Protein AF-A0A382Y431-F1 (afdb_monomer)

Secondary structure (DSSP, 8-state):
---HHHHHHH-TT-----EE-S-HHHHHHHHHHHT--GGGEES-HHHHHHHH----

Sequence (56 aa):
MGDNLRMAFEHEDVEIVGLCDEQPERMQSAIENFAIPSDRVFSDYRECLQKTEPDI

Foldseek 3Di:
DDCPLVVQLPDPPHDLLADEDLDVVVCPVVCVVSVDDPVRYYPDPVVNCVVSVDPD

Nearest PDB structures (foldseek):
  5a02-assembly1_B  TM=6.613E-01  e=1.583E+00  Caulobacter vibrioides CB15
  3oir-assembly1_A  TM=6.257E-01  e=3.591E+00  Wolinella succinogenes
  1rye-assembly1_B  TM=5.841E-01  e=4.117E+00  Zymomonas mobilis
  4a61-assembly1_A-2  TM=4.268E-01  e=3.845E+00  Escherichia coli

InterPro domains:
  IPR036291 NAD(P)-binding domain superfamily [SSF51735] (5-56)

Solvent-accessible surface area (backbone atoms only — not comparable to full-atom values): 3595 Å² total; per-residue (Å²): 143,88,46,71,67,55,56,37,69,72,33,93,93,42,76,87,61,62,47,68,42,86,50,65,78,73,45,49,63,52,34,65,75,67,66,54,57,74,90,37,55,32,64,44,62,67,59,40,48,72,74,44,64,68,94,121

Radius of gyration: 10.89 Å; Cα contacts (8 Å, |Δi|>4): 54; chains: 1; bounding box: 24×23×23 Å

Mean predicted aligned error: 4.49 Å

Organism: NCBI:txid408172

pLDDT: mean 85.66, std 8.43, range [44.41, 91.19]

Structure (mmCIF, N/CA/C/O backbone):
data_AF-A0A382Y431-F1
#
_entry.id   AF-A0A382Y431-F1
#
loop_
_atom_site.group_PDB
_atom_site.id
_atom_site.type_symbol
_atom_site.label_atom_id
_atom_site.label_alt_id
_atom_site.label_comp_id
_atom_site.label_asym_id
_atom_site.label_entity_id
_atom_site.label_seq_id
_atom_site.pdbx_PDB_ins_code
_atom_site.Cartn_x
_atom_site.Cartn_y
_atom_site.Cartn_z
_atom_site.occupancy
_atom_site.B_iso_or_equiv
_atom_site.auth_seq_id
_atom_site.auth_comp_id
_atom_site.auth_asym_id
_atom_site.auth_atom_id
_atom_site.pdbx_PDB_model_num
ATOM 1 N N . MET A 1 1 ? 13.877 4.356 12.854 1.00 44.41 1 MET A N 1
ATOM 2 C CA . MET A 1 1 ? 13.405 3.036 12.381 1.00 44.41 1 MET A CA 1
ATOM 3 C C . MET A 1 1 ? 12.026 3.223 11.764 1.00 44.41 1 MET A C 1
ATOM 5 O O . MET A 1 1 ? 11.034 2.995 12.437 1.00 44.41 1 MET A O 1
ATOM 9 N N . GLY A 1 2 ? 11.956 3.742 10.539 1.00 49.41 2 GLY A N 1
ATOM 10 C CA . GLY A 1 2 ? 10.685 4.134 9.924 1.00 49.41 2 GLY A CA 1
ATOM 11 C C . GLY A 1 2 ? 10.857 4.441 8.447 1.00 49.41 2 GLY A C 1
ATOM 12 O O . GLY A 1 2 ? 10.618 5.571 8.049 1.00 49.41 2 GLY A O 1
ATOM 13 N N . ASP A 1 3 ? 11.350 3.469 7.674 1.00 69.50 3 ASP A N 1
ATOM 14 C CA . ASP A 1 3 ? 11.613 3.692 6.248 1.00 69.50 3 ASP A CA 1
ATOM 15 C C . ASP A 1 3 ? 11.241 2.544 5.318 1.00 69.50 3 ASP A C 1
ATOM 17 O O . ASP A 1 3 ? 11.557 2.610 4.141 1.00 69.50 3 ASP A O 1
ATOM 21 N N . ASN A 1 4 ? 10.512 1.526 5.779 1.00 78.19 4 ASN A N 1
ATOM 22 C CA . ASN A 1 4 ? 10.060 0.468 4.868 1.00 78.19 4 ASN A CA 1
ATOM 23 C C . ASN A 1 4 ? 9.140 1.034 3.777 1.00 78.19 4 ASN A C 1
ATOM 25 O O . ASN A 1 4 ? 9.279 0.669 2.619 1.00 78.19 4 ASN A O 1
ATOM 29 N N . LEU A 1 5 ? 8.275 1.992 4.130 1.00 80.25 5 LEU A N 1
ATOM 30 C CA . LEU A 1 5 ? 7.439 2.710 3.164 1.00 80.25 5 LEU A CA 1
ATOM 31 C C . LEU A 1 5 ? 8.262 3.582 2.207 1.00 80.25 5 LEU A C 1
ATOM 33 O O . LEU A 1 5 ? 7.958 3.624 1.024 1.00 80.25 5 LEU A O 1
ATOM 37 N N . ARG A 1 6 ? 9.323 4.245 2.686 1.00 82.81 6 ARG A N 1
ATOM 38 C CA . ARG A 1 6 ? 10.178 5.070 1.818 1.00 82.81 6 ARG A CA 1
ATOM 39 C C . ARG A 1 6 ? 11.020 4.216 0.879 1.00 82.81 6 ARG A C 1
ATOM 41 O O . ARG A 1 6 ? 11.079 4.517 -0.300 1.00 82.81 6 ARG A O 1
ATOM 48 N N . MET A 1 7 ? 11.588 3.122 1.382 1.00 83.56 7 MET A N 1
ATOM 49 C CA . MET A 1 7 ? 12.307 2.141 0.570 1.00 83.56 7 MET A CA 1
ATOM 50 C C . MET A 1 7 ? 11.394 1.506 -0.484 1.00 83.56 7 MET A C 1
ATOM 52 O O . MET A 1 7 ? 11.821 1.344 -1.617 1.00 83.56 7 MET A O 1
ATOM 56 N N . ALA A 1 8 ? 10.143 1.190 -0.131 1.00 85.44 8 ALA A N 1
ATOM 57 C CA . ALA A 1 8 ? 9.145 0.707 -1.084 1.00 85.44 8 ALA A CA 1
ATOM 58 C C . ALA A 1 8 ? 8.818 1.765 -2.148 1.00 85.44 8 ALA A C 1
ATOM 60 O O . ALA A 1 8 ? 8.787 1.450 -3.326 1.00 85.44 8 ALA A O 1
ATOM 61 N N . PHE A 1 9 ? 8.630 3.023 -1.748 1.00 85.19 9 PHE A N 1
ATOM 62 C CA . PHE A 1 9 ? 8.326 4.113 -2.676 1.00 85.19 9 PHE A CA 1
ATOM 63 C C . PHE A 1 9 ? 9.482 4.450 -3.633 1.00 85.19 9 PHE A C 1
ATOM 65 O O . PHE A 1 9 ? 9.248 4.863 -4.764 1.00 85.19 9 PHE A O 1
ATOM 72 N 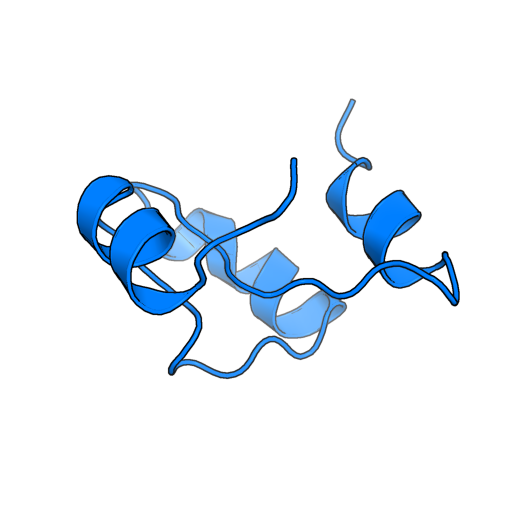N . GLU A 1 10 ? 10.730 4.307 -3.186 1.00 85.50 10 GLU A N 1
ATOM 73 C CA . GLU A 1 10 ? 11.922 4.583 -3.999 1.00 85.50 10 GLU A CA 1
ATOM 74 C C . GLU A 1 10 ? 12.286 3.436 -4.958 1.00 85.50 10 GLU A C 1
ATOM 76 O O . GLU A 1 10 ? 13.104 3.634 -5.856 1.00 85.50 10 GLU A O 1
ATOM 81 N N . HIS A 1 11 ? 11.716 2.243 -4.776 1.00 87.12 11 HIS A N 1
ATOM 82 C CA . HIS A 1 11 ? 12.055 1.068 -5.571 1.00 87.12 11 HIS A C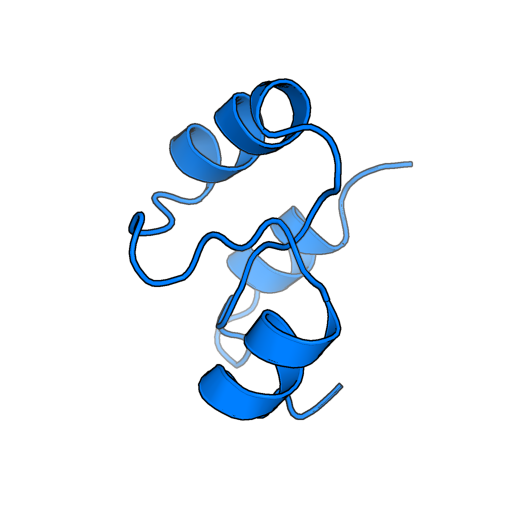A 1
ATOM 83 C C . HIS A 1 11 ? 11.116 0.931 -6.776 1.00 87.12 11 HIS A C 1
ATOM 85 O O . HIS A 1 11 ? 9.910 0.794 -6.614 1.00 87.12 11 HIS A O 1
ATOM 91 N N . GLU A 1 12 ? 11.667 0.905 -7.994 1.00 84.81 12 GLU A N 1
ATOM 92 C CA . GLU A 1 12 ? 10.879 0.906 -9.243 1.00 84.81 12 GLU A CA 1
ATOM 93 C C . GLU A 1 12 ? 9.955 -0.317 -9.390 1.00 84.81 12 GLU A C 1
ATOM 95 O O . GLU A 1 12 ? 8.882 -0.2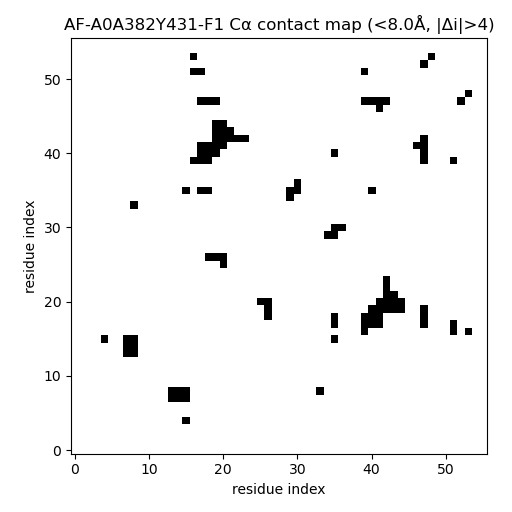11 -9.976 1.00 84.81 12 GLU A O 1
ATOM 100 N N . ASP A 1 13 ? 10.350 -1.461 -8.823 1.00 88.12 13 ASP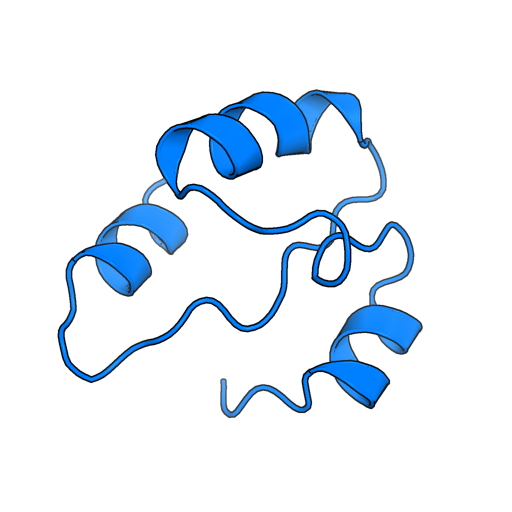 A N 1
ATOM 101 C CA . ASP A 1 13 ? 9.553 -2.698 -8.837 1.00 88.12 13 ASP A CA 1
ATOM 102 C C . ASP A 1 13 ? 8.552 -2.829 -7.670 1.00 88.12 13 ASP A C 1
ATOM 104 O O . ASP A 1 13 ? 7.955 -3.892 -7.498 1.00 88.12 13 ASP A O 1
ATOM 108 N N . VAL A 1 14 ? 8.392 -1.805 -6.822 1.00 88.06 14 VAL A N 1
ATOM 109 C CA . VAL A 1 14 ? 7.505 -1.866 -5.651 1.00 88.06 14 VAL A CA 1
ATOM 110 C C . VAL A 1 14 ? 6.459 -0.758 -5.717 1.00 88.06 14 VAL A C 1
ATOM 112 O O . VAL A 1 14 ? 6.768 0.416 -5.887 1.00 88.06 14 VAL A O 1
ATOM 115 N N . GLU A 1 15 ? 5.195 -1.133 -5.527 1.00 87.50 15 GLU A N 1
ATOM 116 C CA . GLU A 1 15 ? 4.078 -0.196 -5.424 1.00 87.50 15 GLU A CA 1
ATOM 117 C C . GLU A 1 15 ? 3.438 -0.286 -4.036 1.00 87.50 15 GLU A C 1
ATOM 119 O O . GLU A 1 15 ? 3.165 -1.370 -3.516 1.00 87.50 15 GLU A O 1
ATOM 124 N N . ILE A 1 16 ? 3.140 0.868 -3.434 1.00 88.38 16 ILE A N 1
ATOM 125 C CA . ILE A 1 16 ? 2.332 0.917 -2.214 1.00 88.38 16 ILE A CA 1
ATOM 126 C C . ILE A 1 16 ? 0.860 0.741 -2.605 1.00 88.38 16 ILE A C 1
ATOM 128 O O . ILE A 1 16 ? 0.176 1.681 -3.025 1.00 88.38 16 ILE A O 1
ATOM 132 N N . VAL A 1 17 ? 0.370 -0.487 -2.456 1.00 90.44 17 VAL A N 1
ATOM 133 C CA . VAL A 1 17 ? -1.015 -0.855 -2.789 1.00 90.44 17 VAL A CA 1
ATOM 134 C C . VAL A 1 17 ? -2.021 -0.474 -1.700 1.00 90.44 17 VAL A C 1
ATOM 136 O O . VAL A 1 17 ? -3.201 -0.305 -1.994 1.00 90.44 17 VAL A O 1
ATOM 139 N N . GLY A 1 18 ? -1.570 -0.286 -0.457 1.00 90.12 18 GLY A N 1
ATOM 140 C CA . GLY A 1 18 ? -2.437 0.043 0.671 1.00 90.12 18 GLY A CA 1
ATOM 141 C C . GLY A 1 18 ? -1.684 0.570 1.886 1.00 90.12 18 GLY A C 1
ATOM 142 O O . GLY A 1 18 ? -0.531 0.212 2.126 1.00 90.12 18 GLY A O 1
ATOM 143 N N . LEU A 1 19 ? -2.357 1.412 2.666 1.00 89.88 19 LEU A N 1
ATOM 144 C CA . LEU A 1 19 ? -1.908 1.880 3.971 1.00 89.88 19 LEU A CA 1
ATOM 145 C C . LEU A 1 19 ? -2.986 1.563 5.006 1.00 89.88 19 LEU A C 1
ATOM 147 O O . LEU A 1 19 ? -4.135 1.974 4.849 1.00 89.88 19 LEU A O 1
ATOM 151 N N . CYS A 1 20 ? -2.611 0.847 6.064 1.00 90.69 20 CYS A N 1
ATOM 152 C CA . CYS A 1 20 ? -3.522 0.492 7.141 1.00 90.69 20 CYS A CA 1
ATOM 153 C C . CYS A 1 20 ? -2.931 0.833 8.508 1.00 90.69 20 CYS A C 1
ATOM 155 O O . CYS A 1 20 ? -1.836 0.383 8.840 1.00 90.69 20 CYS A O 1
ATOM 157 N N . ASP A 1 21 ? -3.687 1.568 9.320 1.00 90.00 21 ASP A N 1
ATOM 158 C CA . ASP A 1 21 ? -3.379 1.837 10.727 1.00 90.00 21 ASP A CA 1
ATOM 159 C C . ASP A 1 21 ? -4.692 2.048 11.494 1.00 90.00 21 ASP A C 1
ATOM 161 O O . ASP A 1 21 ? -5.648 2.626 10.973 1.00 90.00 21 ASP A O 1
ATOM 165 N N . GLU A 1 22 ? -4.739 1.612 12.752 1.00 88.00 22 GLU A N 1
ATOM 166 C CA . GLU A 1 22 ? -5.894 1.832 13.632 1.00 88.00 22 GLU A CA 1
ATOM 167 C C . GLU A 1 22 ? -6.113 3.328 13.932 1.00 88.00 22 GLU A C 1
ATOM 169 O O . GLU A 1 22 ? -7.213 3.737 14.309 1.00 88.00 22 GLU A O 1
ATOM 174 N N . GLN A 1 23 ? -5.071 4.153 13.774 1.00 87.69 23 GLN A N 1
ATOM 175 C CA . GLN A 1 23 ? -5.071 5.590 14.033 1.00 87.69 23 GLN A CA 1
ATOM 176 C C . GLN A 1 23 ? -4.865 6.388 12.732 1.00 87.69 23 GLN A C 1
ATOM 178 O O . GLN A 1 23 ? -3.726 6.585 12.294 1.00 87.69 23 GLN A O 1
ATOM 183 N N . PRO A 1 24 ? -5.939 6.955 12.147 1.00 83.56 24 PRO A N 1
ATOM 184 C CA . PRO A 1 24 ? -5.870 7.726 10.902 1.00 83.56 24 PRO A CA 1
ATOM 185 C C . PRO A 1 24 ? -4.905 8.914 10.946 1.00 83.56 24 PRO A C 1
ATOM 187 O O . PRO A 1 24 ? -4.262 9.238 9.950 1.00 83.56 24 PRO A O 1
ATOM 190 N N . GLU A 1 25 ? -4.755 9.540 12.114 1.00 86.88 25 GLU A N 1
ATOM 191 C CA . GLU A 1 25 ? -3.860 10.684 12.322 1.00 86.88 25 GLU A CA 1
ATOM 192 C C . GLU A 1 25 ? -2.389 10.327 12.053 1.00 86.88 25 GLU A C 1
ATOM 194 O O . GLU A 1 25 ? -1.631 11.148 11.541 1.00 86.88 25 GLU A O 1
ATOM 199 N N . ARG A 1 26 ? -1.980 9.080 12.333 1.00 85.38 26 ARG A N 1
ATOM 200 C CA . ARG A 1 26 ? -0.604 8.610 12.096 1.00 85.38 26 ARG A CA 1
ATOM 201 C C . ARG A 1 26 ? -0.330 8.360 10.615 1.00 85.38 26 ARG A C 1
ATOM 203 O O . ARG A 1 26 ? 0.810 8.486 10.173 1.00 85.38 26 ARG A O 1
ATOM 210 N N . MET A 1 27 ? -1.372 8.040 9.849 1.00 87.94 27 MET A N 1
ATOM 211 C CA . MET A 1 27 ? -1.288 7.815 8.406 1.00 87.94 27 MET A CA 1
ATOM 212 C C . MET A 1 27 ? -1.181 9.114 7.613 1.00 87.94 27 MET A C 1
ATOM 214 O O . MET A 1 27 ? -0.650 9.098 6.508 1.00 87.94 27 MET A O 1
ATOM 218 N N . GLN A 1 28 ? -1.635 10.239 8.169 1.00 87.88 28 GLN A N 1
ATOM 219 C CA . GLN A 1 28 ? -1.740 11.510 7.452 1.00 87.88 28 GLN A CA 1
ATOM 220 C C . GLN A 1 28 ? -0.399 11.965 6.861 1.00 87.88 28 GLN A C 1
ATOM 222 O O . GLN A 1 28 ? -0.324 12.297 5.682 1.00 87.88 28 GLN A O 1
ATOM 227 N N . SER A 1 29 ? 0.690 11.848 7.627 1.00 87.88 29 SER A N 1
ATOM 228 C CA . SER A 1 29 ? 2.030 12.155 7.121 1.00 87.88 29 SER A CA 1
ATOM 229 C C . SER A 1 29 ? 2.484 11.204 6.006 1.00 87.88 29 SER A C 1
ATOM 231 O O . SER A 1 29 ? 3.176 11.630 5.091 1.00 87.88 29 SER A O 1
ATOM 233 N N . ALA A 1 30 ? 2.130 9.918 6.057 1.00 87.38 30 ALA A N 1
ATOM 234 C CA . ALA A 1 30 ? 2.482 8.962 5.003 1.00 87.38 30 ALA A CA 1
ATOM 235 C C . ALA A 1 30 ? 1.657 9.202 3.727 1.00 87.38 30 ALA A C 1
ATOM 237 O O . ALA A 1 30 ? 2.206 9.185 2.631 1.00 87.38 30 ALA A O 1
ATOM 238 N N . ILE A 1 31 ? 0.367 9.501 3.875 1.00 88.88 31 ILE A N 1
ATOM 239 C CA . ILE A 1 31 ? -0.532 9.868 2.775 1.00 88.88 31 ILE A CA 1
ATOM 240 C C . ILE A 1 31 ? 0.015 11.081 2.021 1.00 88.88 31 ILE A C 1
ATOM 242 O O . ILE A 1 31 ? 0.099 11.047 0.798 1.00 88.88 31 ILE A O 1
ATOM 246 N N . GLU A 1 32 ? 0.436 12.121 2.744 1.00 88.44 32 GLU A N 1
ATOM 247 C CA . GLU A 1 32 ? 1.009 13.328 2.143 1.00 88.44 32 GLU A CA 1
ATOM 248 C C . GLU A 1 32 ? 2.371 13.065 1.488 1.00 88.44 32 GLU A C 1
ATOM 250 O O . GLU A 1 32 ? 2.601 13.498 0.361 1.00 88.44 32 GLU A O 1
ATOM 255 N N . ASN A 1 33 ? 3.264 12.330 2.159 1.00 87.88 33 ASN A N 1
ATOM 256 C CA . ASN A 1 33 ? 4.615 12.073 1.652 1.00 87.88 33 ASN A CA 1
ATOM 257 C C 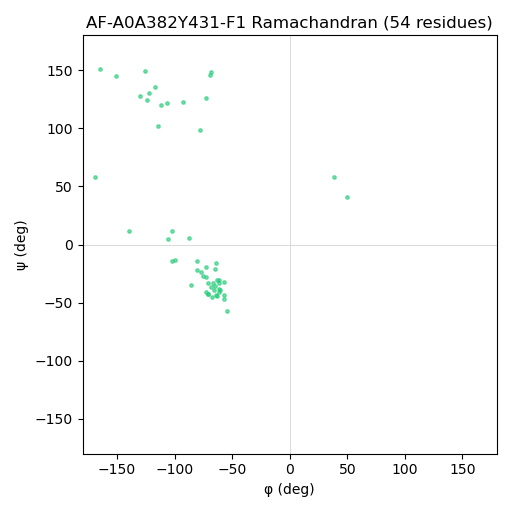. ASN A 1 33 ? 4.639 11.162 0.418 1.00 87.88 33 ASN A C 1
ATOM 259 O O . ASN A 1 33 ? 5.468 11.359 -0.466 1.00 87.88 33 ASN A O 1
ATOM 263 N N . PHE A 1 34 ? 3.756 10.164 0.369 1.00 85.50 34 PHE A N 1
ATOM 264 C CA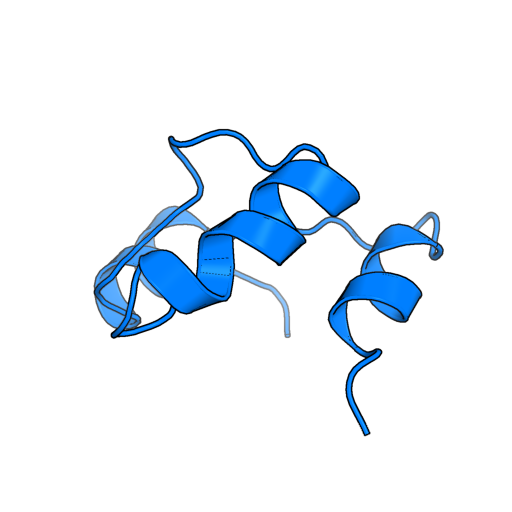 . PHE A 1 34 ? 3.724 9.150 -0.690 1.00 85.50 34 PHE A CA 1
ATOM 265 C C . PHE A 1 34 ? 2.562 9.351 -1.671 1.00 85.50 34 PHE A C 1
ATOM 267 O O . PHE A 1 34 ? 2.358 8.521 -2.552 1.00 85.50 34 PHE A O 1
ATOM 274 N N . ALA A 1 35 ? 1.798 10.441 -1.518 1.00 87.12 35 ALA A N 1
ATOM 275 C CA . ALA A 1 35 ? 0.621 10.767 -2.323 1.00 87.12 35 ALA A CA 1
ATOM 276 C C . ALA A 1 35 ? -0.380 9.597 -2.443 1.00 87.12 35 ALA A C 1
ATOM 278 O O . ALA A 1 35 ? -0.930 9.341 -3.516 1.00 87.12 35 ALA A O 1
ATOM 279 N N . ILE A 1 36 ? -0.611 8.874 -1.339 1.00 86.81 36 ILE A N 1
ATOM 280 C CA . ILE A 1 36 ? -1.480 7.688 -1.330 1.00 86.81 36 ILE A CA 1
ATOM 281 C C . ILE A 1 36 ? -2.941 8.142 -1.443 1.00 86.81 36 ILE A C 1
ATOM 283 O O . ILE A 1 36 ? -3.392 8.956 -0.633 1.00 86.81 36 ILE A O 1
ATOM 287 N N . PRO A 1 37 ? -3.711 7.633 -2.416 1.00 87.94 37 PRO A N 1
ATOM 288 C CA . PRO A 1 37 ? -5.112 7.995 -2.551 1.00 87.94 37 PRO A CA 1
ATOM 289 C C . PRO A 1 37 ? -5.934 7.436 -1.385 1.00 87.94 37 PRO A C 1
ATOM 291 O O . PRO A 1 37 ? -5.659 6.363 -0.851 1.00 87.94 37 PRO A O 1
ATOM 294 N N . SER A 1 38 ? -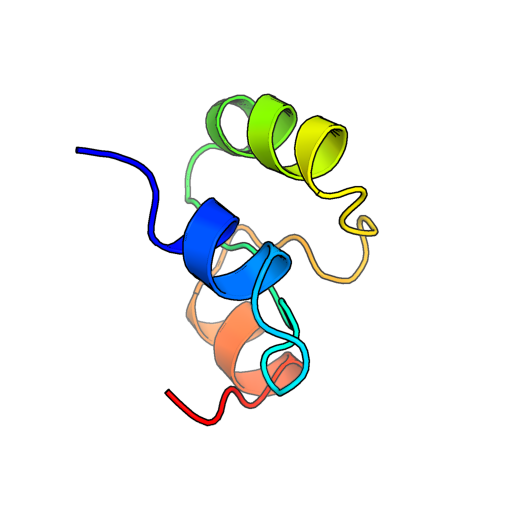6.990 8.155 -1.005 1.00 85.56 38 SER A N 1
ATOM 295 C CA . SER A 1 38 ? -7.851 7.778 0.120 1.00 85.56 38 SER A CA 1
ATOM 296 C C . SER A 1 38 ? -8.613 6.464 -0.085 1.00 85.56 38 SER A C 1
ATOM 298 O O . SER A 1 38 ? -9.094 5.906 0.895 1.00 85.56 38 SER A O 1
ATOM 300 N N . ASP A 1 39 ? -8.712 5.945 -1.314 1.00 87.81 39 ASP A N 1
ATOM 301 C CA . ASP A 1 39 ? -9.304 4.626 -1.578 1.00 87.81 39 ASP A CA 1
ATOM 302 C C . ASP A 1 39 ? -8.401 3.462 -1.137 1.00 87.81 39 ASP A C 1
AT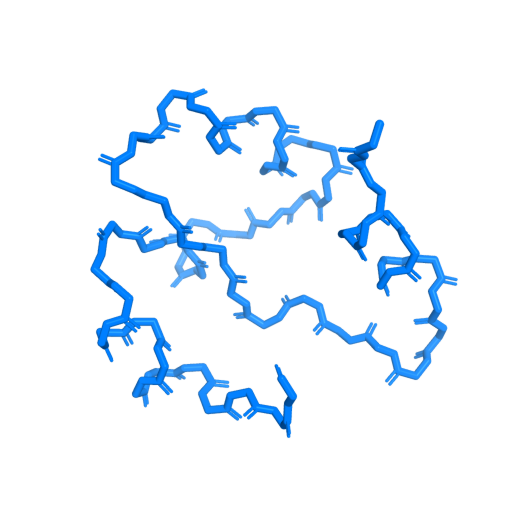OM 304 O O . ASP A 1 39 ? -8.893 2.357 -0.917 1.00 87.81 39 ASP A O 1
ATOM 308 N N . ARG A 1 40 ? -7.101 3.734 -0.957 1.00 88.56 40 ARG A N 1
ATOM 309 C CA . ARG A 1 40 ? -6.081 2.788 -0.489 1.00 88.56 40 ARG A CA 1
ATOM 310 C C . ARG A 1 40 ? -5.722 2.981 0.988 1.00 88.56 40 ARG A C 1
ATOM 312 O O . ARG A 1 40 ? -4.728 2.429 1.456 1.00 88.56 40 ARG A O 1
ATOM 319 N N . VAL A 1 41 ? -6.501 3.777 1.722 1.00 90.88 41 VAL A N 1
ATOM 320 C CA . VAL A 1 41 ? -6.310 4.026 3.155 1.00 90.88 41 VAL A CA 1
ATOM 321 C C . VAL A 1 41 ? -7.384 3.284 3.935 1.00 90.88 41 VAL A C 1
ATOM 323 O O . VAL A 1 41 ? -8.577 3.526 3.762 1.00 90.88 41 VAL A O 1
ATOM 326 N N . PHE A 1 42 ? -6.950 2.407 4.829 1.00 91.00 42 PHE A N 1
ATOM 327 C CA . PHE A 1 42 ? -7.821 1.526 5.591 1.00 91.00 42 PHE A CA 1
ATOM 328 C C . PHE A 1 42 ? -7.561 1.675 7.087 1.00 91.00 42 PHE A C 1
ATOM 330 O O . PHE A 1 42 ? -6.447 1.954 7.523 1.00 91.00 42 PHE A O 1
ATOM 337 N N . SER A 1 43 ? -8.598 1.471 7.892 1.00 91.00 43 SER A N 1
ATOM 338 C CA . SER A 1 43 ? -8.471 1.331 9.347 1.00 91.00 43 SER A CA 1
ATOM 339 C C . SER A 1 43 ? -8.564 -0.124 9.810 1.00 91.00 43 SER A C 1
ATOM 341 O O . SER A 1 43 ? -8.200 -0.429 10.943 1.00 91.00 43 SER A O 1
ATOM 343 N N . ASP A 1 44 ? -9.033 -1.026 8.940 1.00 90.00 44 ASP A N 1
ATOM 344 C CA . ASP A 1 44 ? -9.094 -2.467 9.182 1.00 90.00 44 ASP A CA 1
ATOM 345 C C . ASP A 1 44 ? -8.097 -3.198 8.274 1.00 90.00 44 ASP A C 1
ATOM 347 O O . ASP A 1 44 ? -8.192 -3.161 7.043 1.00 90.00 44 ASP A O 1
ATOM 351 N N . TYR A 1 45 ? -7.154 -3.910 8.894 1.00 88.69 45 TYR A N 1
ATOM 352 C CA . TYR A 1 45 ? -6.125 -4.658 8.176 1.00 88.69 45 TYR A CA 1
ATOM 353 C C . TYR A 1 45 ? -6.717 -5.771 7.306 1.00 88.69 45 TYR A C 1
ATOM 355 O O . TYR A 1 45 ? -6.149 -6.099 6.267 1.00 88.69 45 TYR A O 1
ATOM 363 N N . ARG A 1 46 ? -7.854 -6.365 7.695 1.00 90.38 46 ARG A N 1
ATOM 364 C CA . ARG A 1 46 ? -8.491 -7.427 6.905 1.00 90.38 46 ARG A CA 1
ATOM 365 C C . ARG A 1 46 ? -9.093 -6.874 5.632 1.00 90.38 46 ARG A C 1
ATOM 367 O O . ARG A 1 46 ? -8.953 -7.503 4.588 1.00 90.38 46 ARG A O 1
ATOM 374 N N . GLU A 1 47 ? -9.758 -5.725 5.725 1.00 90.50 47 GLU A N 1
ATOM 375 C CA . GLU A 1 47 ? -10.305 -5.054 4.549 1.00 90.50 47 GLU A CA 1
ATOM 376 C C . GLU A 1 47 ? -9.176 -4.625 3.610 1.00 90.50 47 GLU A C 1
ATOM 378 O O . GLU A 1 47 ? -9.267 -4.879 2.409 1.00 90.50 47 GLU A O 1
ATOM 383 N N . CYS A 1 48 ? -8.094 -4.068 4.166 1.00 91.19 48 CYS A N 1
ATOM 384 C CA . CYS A 1 48 ? -6.898 -3.713 3.408 1.00 91.19 48 CYS A CA 1
ATOM 385 C C . CYS A 1 48 ? -6.370 -4.920 2.623 1.00 91.19 48 CYS A C 1
ATOM 387 O O . CYS A 1 48 ? -6.315 -4.872 1.402 1.00 91.19 48 CYS A O 1
ATOM 389 N N . LEU A 1 49 ? -6.065 -6.031 3.302 1.00 89.88 49 LEU A N 1
ATOM 390 C CA . LEU A 1 49 ? -5.504 -7.222 2.658 1.00 89.88 49 LEU A CA 1
ATOM 391 C C . LEU A 1 49 ? -6.430 -7.818 1.591 1.00 89.88 49 LEU A C 1
ATOM 393 O O . LEU A 1 49 ? -5.951 -8.254 0.551 1.00 89.88 49 LEU A O 1
ATOM 397 N N . GLN A 1 50 ? -7.745 -7.836 1.829 1.00 91.06 50 GLN A N 1
ATOM 398 C CA . GLN A 1 50 ? -8.704 -8.378 0.861 1.00 91.06 50 GLN A CA 1
ATOM 399 C C . GLN A 1 50 ? -8.867 -7.501 -0.380 1.00 91.06 50 GLN A C 1
ATOM 401 O O . GLN A 1 50 ? -9.141 -8.028 -1.452 1.00 91.06 50 GLN A O 1
ATOM 406 N N . LYS A 1 51 ? -8.759 -6.177 -0.237 1.00 89.88 51 LYS A N 1
ATOM 407 C CA . LYS A 1 51 ? -8.918 -5.248 -1.362 1.00 89.88 51 LYS A CA 1
ATOM 408 C C . LYS A 1 51 ? -7.635 -5.027 -2.142 1.00 89.88 51 LYS A C 1
ATOM 410 O O . LYS A 1 51 ? -7.713 -4.798 -3.344 1.00 89.88 51 LYS A O 1
ATOM 415 N N . THR A 1 52 ? -6.493 -5.024 -1.463 1.00 89.12 52 THR A N 1
ATOM 416 C CA . THR A 1 52 ? -5.215 -4.672 -2.084 1.00 89.12 52 THR A CA 1
ATOM 417 C C . THR A 1 52 ? -4.379 -5.887 -2.456 1.00 89.12 52 THR A C 1
ATOM 419 O O . THR A 1 52 ? -3.408 -5.699 -3.174 1.00 89.12 52 THR A O 1
ATOM 422 N N . GLU A 1 53 ? -4.728 -7.085 -1.961 1.00 89.06 53 GLU A N 1
ATOM 423 C CA . GLU A 1 53 ? -4.069 -8.370 -2.255 1.00 89.06 53 GLU A CA 1
ATOM 424 C C . GLU A 1 53 ? -2.533 -8.248 -2.370 1.00 89.06 53 GLU A C 1
ATOM 426 O O . GLU A 1 53 ? -1.975 -8.529 -3.428 1.00 89.06 53 GLU A O 1
ATOM 431 N N . PRO A 1 54 ? -1.835 -7.771 -1.317 1.00 87.19 54 PRO A N 1
ATOM 432 C CA . PRO A 1 54 ? -0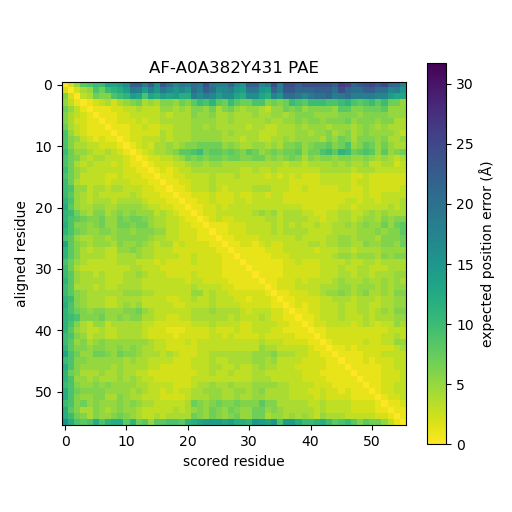.409 -7.481 -1.412 1.00 87.19 54 PRO A CA 1
ATOM 433 C C . PRO A 1 54 ? 0.420 -8.762 -1.548 1.00 87.19 54 PRO A C 1
ATOM 435 O O . PRO A 1 54 ? 0.107 -9.786 -0.937 1.00 87.19 54 PRO A O 1
ATOM 438 N N . ASP A 1 55 ? 1.518 -8.679 -2.299 1.00 86.00 55 ASP A N 1
ATOM 439 C CA . ASP A 1 55 ? 2.428 -9.808 -2.522 1.00 86.00 55 ASP A CA 1
ATOM 440 C C . ASP A 1 55 ? 3.292 -10.162 -1.294 1.00 86.00 55 ASP A C 1
ATOM 442 O O . ASP A 1 55 ? 3.705 -11.316 -1.143 1.00 86.00 55 ASP A O 1
ATOM 446 N N . ILE A 1 56 ? 3.581 -9.180 -0.427 1.00 74.81 56 ILE A N 1
ATOM 447 C CA . ILE A 1 56 ? 4.478 -9.277 0.744 1.00 74.81 56 ILE A CA 1
ATOM 448 C C . ILE A 1 56 ? 3.985 -8.467 1.942 1.00 74.81 56 ILE A C 1
ATOM 450 O O . ILE A 1 56 ? 3.377 -7.394 1.737 1.00 74.81 56 ILE A O 1
#